Protein AF-A0A918YWX2-F1 (afdb_monomer_lite)

pLDDT: mean 73.87, std 25.44, range [25.94, 97.31]

Sequence (155 aa):
MFATLVIDFSVVAFGGCGCCCCSSGRRSESGRVLMWGRSVVGMTMQGATMLVGVRAADEVFAALEELSTRRRPWTAFEQGLLQAYRWAVGTRAVAPVTGDEAMGLVGPCRSQLLAECQAAEVRLRVGATPGADVDLVLGAYAALAWVCGHHDERP

Secondary structure (DSSP, 8-state):
-------------------TTTTS-------------S-------SS---EETTEEHHHHHHHHHHHHHSPSSPPHHHHHHHHHHHHHTTS-SB-TTT-PBP-BTTB--HHHHHHHHHHHHHHHHH-PPTTS-HHHHHHHHHHHHHHHTS-SS--

Organism: NCBI:txid67307

Foldseek 3Di:
DDDDPPPPPPDPPPDDDPDVPVPDDPDDDDDDDDDDDDDPDDDPDPDDQDAQQNDGLVVLVVLLVVLVPDDDDDDLLSLLLNQLSCQSQPVDQAQPQPRDGAPDPRHHDNVVLVVSLVSLVVPLVVDDDVPDDNSSSVSNNQNSCCSNVVDVDRD

Structure (mmCIF, N/CA/C/O backbone):
data_AF-A0A918YWX2-F1
#
_entry.id   AF-A0A918YWX2-F1
#
loop_
_atom_site.group_PDB
_atom_site.id
_atom_site.type_symbol
_atom_site.label_atom_id
_atom_site.label_alt_id
_atom_site.label_comp_id
_atom_site.label_asym_id
_atom_site.label_entity_id
_atom_site.label_seq_id
_atom_site.pdbx_PDB_ins_code
_atom_site.Cartn_x
_atom_site.Cartn_y
_atom_site.Cartn_z
_atom_site.occupancy
_atom_site.B_iso_or_equiv
_atom_site.auth_seq_id
_atom_site.auth_comp_id
_atom_site.auth_asym_id
_atom_site.auth_atom_id
_atom_site.pdbx_PDB_model_num
ATOM 1 N N . MET A 1 1 ? 0.669 -0.482 43.019 1.00 36.72 1 MET A N 1
ATOM 2 C CA . MET A 1 1 ? 1.341 -1.618 42.355 1.00 36.72 1 MET A CA 1
ATOM 3 C C . MET A 1 1 ? 0.898 -1.616 40.901 1.00 36.72 1 MET A C 1
ATOM 5 O O . MET A 1 1 ? -0.214 -2.038 40.631 1.00 36.72 1 MET A O 1
ATOM 9 N N . PHE A 1 2 ? 1.701 -1.054 39.998 1.00 32.62 2 PHE A N 1
ATOM 10 C CA . PHE A 1 2 ? 1.440 -1.075 38.555 1.00 32.62 2 PHE A CA 1
ATOM 11 C C . PHE A 1 2 ? 2.572 -1.863 37.901 1.00 32.62 2 PHE A C 1
ATOM 13 O O . PHE A 1 2 ? 3.737 -1.499 38.049 1.00 32.62 2 PHE A O 1
ATOM 20 N N . ALA A 1 3 ? 2.229 -2.977 37.258 1.00 32.09 3 ALA A N 1
ATOM 21 C CA . ALA A 1 3 ? 3.161 -3.770 36.476 1.00 32.09 3 ALA A CA 1
ATOM 22 C C . ALA A 1 3 ? 3.262 -3.148 35.079 1.00 32.09 3 ALA A C 1
ATOM 24 O O . A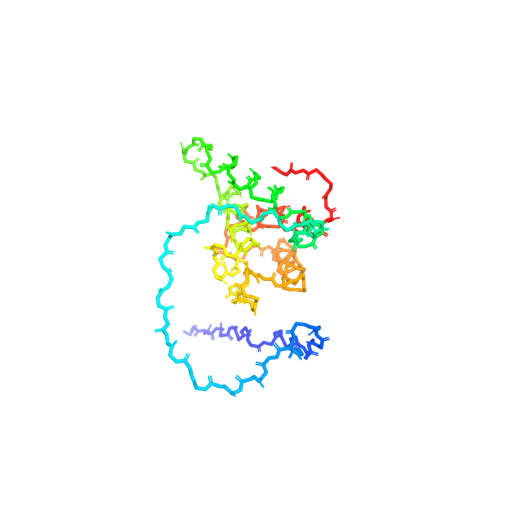LA A 1 3 ? 2.326 -3.224 34.286 1.00 32.09 3 ALA A O 1
ATOM 25 N N . THR A 1 4 ? 4.389 -2.501 34.801 1.00 33.69 4 THR A N 1
ATOM 26 C CA . THR A 1 4 ? 4.769 -2.065 33.458 1.00 33.69 4 THR A CA 1
ATOM 27 C C . THR A 1 4 ? 5.117 -3.309 32.648 1.00 33.69 4 THR A C 1
ATOM 29 O O . THR A 1 4 ? 6.201 -3.870 32.803 1.00 33.69 4 THR A O 1
ATOM 32 N N . LEU A 1 5 ? 4.186 -3.780 31.818 1.00 34.88 5 LEU A N 1
ATOM 33 C CA . LEU A 1 5 ? 4.464 -4.830 30.844 1.00 34.88 5 LEU A CA 1
ATOM 34 C C . LEU A 1 5 ? 5.206 -4.185 29.665 1.00 34.88 5 LEU A C 1
ATOM 36 O O . LEU A 1 5 ? 4.598 -3.597 28.774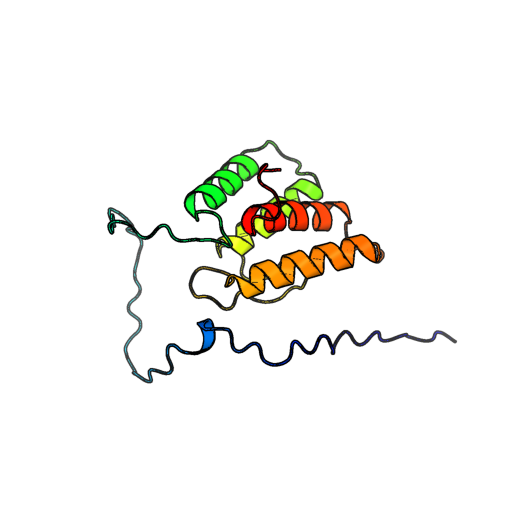 1.00 34.88 5 LEU A O 1
ATOM 40 N N . VAL A 1 6 ? 6.536 -4.238 29.705 1.00 31.52 6 VAL A N 1
ATOM 41 C CA . VAL A 1 6 ? 7.389 -3.922 28.556 1.00 31.52 6 VAL A CA 1
ATOM 42 C C . VAL A 1 6 ? 7.200 -5.062 27.558 1.00 31.52 6 VAL A C 1
ATOM 44 O O . VAL A 1 6 ? 7.744 -6.147 27.746 1.00 31.52 6 VAL A O 1
ATOM 47 N N . ILE A 1 7 ? 6.364 -4.853 26.540 1.00 36.16 7 ILE A N 1
ATOM 48 C CA . ILE A 1 7 ? 6.305 -5.767 25.398 1.00 36.16 7 ILE A CA 1
ATOM 49 C C . ILE A 1 7 ? 7.506 -5.425 24.524 1.00 36.16 7 ILE A C 1
ATOM 51 O O . ILE A 1 7 ? 7.508 -4.439 23.789 1.00 36.16 7 ILE A O 1
ATOM 55 N N . ASP A 1 8 ? 8.549 -6.226 24.688 1.00 25.94 8 ASP A N 1
ATOM 56 C CA . ASP A 1 8 ? 9.711 -6.257 23.819 1.00 25.94 8 ASP A CA 1
ATOM 57 C C . ASP A 1 8 ? 9.252 -6.677 22.407 1.00 25.94 8 ASP A C 1
ATOM 59 O O . ASP A 1 8 ? 8.823 -7.808 22.188 1.00 25.94 8 ASP A O 1
ATOM 63 N N . PHE A 1 9 ? 9.261 -5.733 21.460 1.00 34.59 9 PHE A N 1
ATOM 64 C CA . PHE A 1 9 ? 9.013 -5.981 20.031 1.00 34.59 9 PHE A CA 1
ATOM 65 C C . PHE A 1 9 ? 10.286 -6.440 19.295 1.00 34.59 9 PHE A C 1
ATOM 67 O O . PHE A 1 9 ? 10.315 -6.494 18.065 1.00 34.59 9 PHE A O 1
ATOM 74 N N . SER A 1 10 ? 11.342 -6.810 20.021 1.00 31.50 10 SER A N 1
ATOM 75 C CA . SER A 1 10 ? 12.522 -7.453 19.454 1.00 31.50 10 SER A CA 1
ATOM 76 C C . SER A 1 10 ? 12.271 -8.955 19.466 1.00 31.50 10 SER A C 1
ATOM 78 O O . SER A 1 10 ? 12.541 -9.632 20.446 1.00 31.50 10 SER A O 1
ATOM 80 N N . VAL A 1 11 ? 11.680 -9.464 18.386 1.00 34.38 11 VAL A N 1
ATOM 81 C CA . VAL A 1 11 ? 11.908 -10.788 17.763 1.00 34.38 11 VAL A CA 1
ATOM 82 C C . VAL A 1 11 ? 10.713 -11.045 16.839 1.00 34.38 11 VAL A C 1
ATOM 84 O O . VAL A 1 11 ? 9.856 -11.890 17.060 1.00 34.38 11 VAL A O 1
ATOM 87 N N . VAL A 1 12 ? 10.684 -10.326 15.721 1.00 36.00 12 VAL A N 1
ATOM 88 C CA . VAL A 1 12 ? 10.540 -11.038 14.452 1.00 36.00 12 VAL A CA 1
ATOM 89 C C . VAL A 1 12 ? 11.940 -11.054 13.870 1.00 36.00 12 VAL A C 1
ATOM 91 O O . VAL A 1 12 ? 12.345 -10.182 13.109 1.00 36.00 12 VAL A O 1
ATOM 94 N N . ALA A 1 13 ? 12.728 -12.028 14.320 1.00 32.47 13 ALA A N 1
ATOM 95 C CA . ALA A 1 13 ? 13.945 -12.393 13.628 1.00 32.47 13 ALA A CA 1
ATOM 96 C C . ALA A 1 13 ? 13.525 -12.933 12.255 1.00 32.47 13 ALA A C 1
ATOM 98 O O . ALA A 1 13 ? 13.274 -14.128 12.097 1.00 32.47 13 ALA A O 1
ATOM 99 N N . PHE A 1 14 ? 13.417 -12.050 11.259 1.00 36.28 14 PHE A N 1
ATOM 100 C CA . PHE A 1 14 ? 13.509 -12.459 9.866 1.00 36.28 14 PHE A CA 1
ATOM 101 C C . PHE A 1 14 ? 14.929 -12.990 9.681 1.00 36.28 14 PHE A C 1
ATOM 103 O O . PHE A 1 14 ? 15.884 -12.246 9.455 1.00 36.28 14 PHE A O 1
ATOM 110 N N . GLY A 1 15 ? 15.063 -14.303 9.882 1.00 33.28 15 GLY A N 1
ATOM 111 C CA . GLY A 1 15 ? 16.258 -15.059 9.555 1.00 33.28 15 GLY A CA 1
ATOM 112 C C . GLY A 1 15 ? 16.719 -14.672 8.157 1.00 33.28 15 GLY A C 1
ATOM 113 O O . GLY A 1 15 ? 15.898 -14.546 7.248 1.00 33.28 15 GLY A O 1
ATOM 114 N N . GLY A 1 16 ? 18.027 -14.425 8.042 1.00 36.72 16 GLY A N 1
ATOM 115 C CA . GLY A 1 16 ? 18.695 -13.841 6.886 1.00 36.72 16 GLY A CA 1
ATOM 116 C C . GLY A 1 16 ? 18.073 -14.265 5.565 1.00 36.72 16 GLY A C 1
ATOM 117 O O . GLY A 1 16 ? 18.322 -15.357 5.057 1.00 36.72 16 GLY A O 1
ATOM 118 N N . CYS A 1 17 ? 17.262 -13.374 5.003 1.00 34.81 17 CYS A N 1
ATOM 119 C CA . CYS A 1 17 ? 16.745 -13.566 3.670 1.00 34.81 17 CYS A CA 1
ATOM 120 C C . CYS A 1 17 ? 17.905 -13.283 2.717 1.00 34.81 17 CYS A C 1
ATOM 122 O O . CYS A 1 17 ? 18.300 -12.134 2.513 1.00 34.81 17 CYS A O 1
ATOM 124 N N . GLY A 1 18 ? 18.465 -14.349 2.143 1.00 37.53 18 GLY A N 1
ATOM 125 C CA . GLY A 1 18 ? 19.316 -14.308 0.958 1.00 37.53 18 GLY A CA 1
ATOM 126 C C . GLY A 1 18 ? 18.530 -13.828 -0.264 1.00 37.53 18 GLY A C 1
ATOM 127 O O . GLY A 1 18 ? 18.434 -14.531 -1.264 1.00 37.53 18 GLY A O 1
ATOM 128 N N . CYS A 1 19 ? 17.916 -12.647 -0.180 1.00 36.69 19 CYS A N 1
ATOM 129 C CA . CYS A 1 19 ? 17.314 -11.987 -1.321 1.00 36.69 19 CYS A CA 1
ATOM 130 C C . CYS A 1 19 ? 18.441 -11.436 -2.196 1.00 36.69 19 CYS A C 1
ATOM 132 O O . CYS A 1 19 ? 19.341 -10.745 -1.714 1.00 36.69 19 CYS A O 1
ATOM 134 N N . CYS A 1 20 ? 18.353 -11.697 -3.499 1.00 43.72 20 CYS A N 1
ATOM 135 C CA . CYS A 1 20 ? 19.298 -11.289 -4.542 1.00 43.72 20 CYS A CA 1
ATOM 136 C C . CYS A 1 20 ? 19.600 -9.773 -4.614 1.00 43.72 20 CYS A C 1
ATOM 138 O O . CYS A 1 20 ? 20.412 -9.357 -5.434 1.00 43.72 20 CYS A O 1
ATOM 140 N N . CYS A 1 21 ? 18.992 -8.939 -3.766 1.00 43.69 21 CYS A N 1
ATOM 141 C CA . CYS A 1 21 ? 19.300 -7.515 -3.640 1.00 43.69 21 CYS A CA 1
ATOM 142 C C . CYS A 1 21 ? 20.595 -7.231 -2.853 1.00 43.69 21 CYS A C 1
ATOM 144 O O . CYS A 1 21 ? 21.189 -6.179 -3.060 1.00 43.69 21 CYS A O 1
ATOM 146 N N . CYS A 1 22 ? 21.078 -8.149 -2.005 1.00 35.69 22 CYS A N 1
ATOM 147 C CA . CYS A 1 22 ? 22.301 -7.931 -1.211 1.00 35.69 22 CYS A CA 1
ATOM 148 C C . CYS A 1 22 ? 23.615 -8.263 -1.951 1.00 35.69 22 CYS A C 1
ATOM 150 O O . CYS A 1 22 ? 24.695 -8.066 -1.396 1.00 35.69 22 CYS A O 1
ATOM 152 N N . SER A 1 23 ? 23.563 -8.777 -3.184 1.00 37.16 23 SER A N 1
ATOM 153 C CA . SER A 1 23 ? 24.750 -9.318 -3.870 1.00 37.16 23 SER A CA 1
ATOM 154 C C . SER A 1 23 ? 25.516 -8.322 -4.747 1.00 37.16 23 SER A C 1
ATOM 156 O O . SER A 1 23 ? 26.558 -8.687 -5.288 1.00 37.16 23 SER A O 1
ATOM 158 N N . SER A 1 24 ? 25.071 -7.071 -4.878 1.00 44.53 24 SER A N 1
ATOM 159 C CA . SER A 1 24 ? 25.686 -6.123 -5.816 1.00 44.53 24 SER A CA 1
ATOM 160 C C . SER A 1 24 ? 26.127 -4.837 -5.124 1.00 44.53 24 SER A C 1
ATOM 162 O O . SER A 1 24 ? 25.328 -3.928 -4.936 1.00 44.53 24 SER A O 1
ATOM 164 N N . GLY A 1 25 ? 27.426 -4.735 -4.818 1.00 35.97 25 GLY A N 1
ATOM 165 C CA . GLY A 1 25 ? 28.082 -3.425 -4.743 1.00 35.97 25 GLY A CA 1
ATOM 166 C C . GLY A 1 25 ? 28.887 -3.097 -3.490 1.00 35.97 25 GLY A C 1
ATOM 167 O O . GLY A 1 25 ? 28.749 -2.003 -2.959 1.00 35.97 25 GLY A O 1
ATOM 168 N N . ARG A 1 26 ? 29.826 -3.953 -3.065 1.00 36.25 26 ARG A N 1
ATOM 169 C CA . ARG A 1 26 ? 30.997 -3.445 -2.327 1.00 36.25 26 ARG A CA 1
ATOM 170 C C . ARG A 1 26 ? 32.025 -2.949 -3.353 1.00 36.25 26 ARG A C 1
ATOM 172 O O . ARG A 1 26 ? 32.959 -3.669 -3.687 1.00 36.25 26 ARG A O 1
ATOM 179 N N . ARG A 1 27 ? 31.831 -1.743 -3.903 1.00 35.75 27 ARG A N 1
ATOM 180 C CA . ARG A 1 27 ? 32.880 -1.045 -4.667 1.00 35.75 27 ARG A CA 1
ATOM 181 C C . ARG A 1 27 ? 33.396 0.121 -3.833 1.00 35.75 27 ARG A C 1
ATOM 183 O O . ARG A 1 27 ? 32.773 1.170 -3.739 1.00 35.75 27 ARG A O 1
ATOM 190 N N . SER A 1 28 ? 34.546 -0.116 -3.211 1.00 36.47 28 SER A N 1
ATOM 191 C CA . SER A 1 28 ? 35.444 0.934 -2.752 1.00 36.47 28 SER A CA 1
ATOM 192 C C . SER A 1 28 ? 35.932 1.697 -3.979 1.00 36.47 28 SER A C 1
ATOM 194 O O . SER A 1 28 ? 36.754 1.169 -4.722 1.00 36.47 28 SER A O 1
ATOM 196 N N . GLU A 1 29 ? 35.455 2.920 -4.190 1.00 34.53 29 GLU A N 1
ATOM 197 C CA . GLU A 1 29 ? 36.181 3.887 -5.009 1.00 34.53 29 GLU A CA 1
ATOM 198 C C . GLU A 1 29 ? 35.897 5.307 -4.519 1.00 34.53 29 GLU A C 1
ATOM 200 O O . GLU A 1 29 ? 34.781 5.819 -4.553 1.00 34.53 29 GLU A O 1
ATOM 205 N N . SER A 1 30 ? 36.956 5.907 -3.990 1.00 43.34 30 SER A N 1
ATOM 206 C CA . SER A 1 30 ? 37.046 7.299 -3.589 1.00 43.34 30 SER A CA 1
ATOM 207 C C . SER A 1 30 ? 36.857 8.175 -4.830 1.00 43.34 30 SER A C 1
ATOM 209 O O . SER A 1 30 ? 37.681 8.139 -5.740 1.00 43.34 30 SER A O 1
ATOM 211 N N . GLY A 1 31 ? 35.763 8.936 -4.903 1.00 34.72 31 GLY A N 1
ATOM 212 C CA . GLY A 1 31 ? 35.432 9.683 -6.115 1.00 34.72 31 GLY A CA 1
ATOM 213 C C . GLY A 1 31 ? 34.332 10.715 -5.917 1.00 34.72 31 GLY A C 1
ATOM 214 O O . GLY A 1 31 ? 33.172 10.446 -6.180 1.00 34.72 31 GLY A O 1
ATOM 215 N N . ARG A 1 32 ? 34.737 11.897 -5.442 1.00 33.06 32 ARG A N 1
ATOM 216 C CA . ARG A 1 32 ? 34.186 13.235 -5.731 1.00 33.06 32 ARG A CA 1
ATOM 217 C C . ARG A 1 32 ? 32.669 13.320 -6.022 1.00 33.06 32 ARG A C 1
ATOM 219 O O . ARG A 1 32 ? 32.207 13.056 -7.126 1.00 33.06 32 ARG A O 1
ATOM 226 N N . VAL A 1 33 ? 31.930 13.838 -5.038 1.00 38.22 33 VAL A N 1
ATOM 227 C CA . VAL A 1 33 ? 30.556 14.344 -5.178 1.00 38.22 33 VAL A CA 1
ATOM 228 C C . VAL A 1 33 ? 30.516 15.397 -6.288 1.00 38.22 33 VAL A C 1
ATOM 230 O O . VAL A 1 33 ? 31.040 16.499 -6.125 1.00 38.22 33 VAL A O 1
ATOM 233 N N . LEU A 1 34 ? 29.885 15.063 -7.412 1.00 35.16 34 LEU A N 1
ATOM 234 C CA . LEU A 1 34 ? 29.354 16.050 -8.342 1.00 35.16 34 LEU A CA 1
ATOM 235 C C . LEU A 1 34 ? 27.841 16.091 -8.158 1.00 35.16 34 LEU A C 1
ATOM 237 O O . LEU A 1 34 ? 27.123 15.126 -8.401 1.00 35.16 34 LEU A O 1
ATOM 241 N N . MET A 1 35 ? 27.409 17.241 -7.659 1.00 33.53 35 MET A N 1
ATOM 242 C CA . MET A 1 35 ? 26.042 17.724 -7.594 1.00 33.53 35 MET A CA 1
ATOM 243 C C . MET A 1 35 ? 25.420 17.631 -8.998 1.00 33.53 35 MET A C 1
ATOM 245 O O . MET A 1 35 ? 25.875 18.319 -9.908 1.00 33.53 35 MET A O 1
ATOM 249 N N . TRP A 1 36 ? 24.397 16.796 -9.192 1.00 36.09 36 TRP A N 1
ATOM 250 C CA . TRP A 1 36 ? 23.610 16.809 -10.428 1.00 36.09 36 TRP A CA 1
ATOM 251 C C . TRP A 1 36 ? 22.296 17.540 -10.187 1.00 36.09 36 TRP A C 1
ATOM 253 O O . TRP A 1 36 ? 21.423 17.091 -9.445 1.00 36.09 36 TRP A O 1
ATOM 263 N N . GLY A 1 37 ? 22.209 18.720 -10.799 1.00 35.31 37 GLY A N 1
ATOM 264 C CA . GLY A 1 37 ? 21.003 19.520 -10.889 1.00 35.31 37 GLY A CA 1
ATOM 265 C C . GLY A 1 37 ? 19.957 18.902 -11.818 1.00 35.31 37 GLY A C 1
ATOM 266 O O . GLY A 1 37 ? 20.243 18.059 -12.665 1.00 35.31 37 GLY A O 1
ATOM 267 N N . ARG A 1 38 ? 18.721 19.379 -11.640 1.00 47.09 38 ARG A N 1
ATOM 268 C CA . ARG A 1 38 ? 17.551 19.165 -12.502 1.00 47.09 38 ARG A CA 1
ATOM 269 C C . ARG A 1 38 ? 17.903 19.190 -13.994 1.00 47.09 38 ARG A C 1
ATOM 271 O O . ARG A 1 38 ? 18.235 20.244 -14.531 1.00 47.09 38 ARG A O 1
ATOM 278 N N . SER A 1 39 ? 17.671 18.066 -14.665 1.00 38.12 39 SER A N 1
ATOM 279 C CA . SER A 1 39 ? 17.015 17.982 -15.979 1.00 38.12 39 SER A CA 1
ATOM 280 C C . SER A 1 39 ? 16.790 16.514 -16.325 1.00 38.12 39 SER A C 1
ATOM 282 O O . SER A 1 39 ? 17.727 15.820 -16.699 1.00 38.12 39 SER A O 1
ATOM 284 N N . VAL A 1 40 ? 15.549 16.037 -16.219 1.00 45.66 40 VAL A N 1
ATOM 285 C CA . VAL A 1 40 ? 15.128 14.806 -16.901 1.00 45.66 40 VAL A CA 1
ATOM 286 C C . VAL A 1 40 ? 14.339 15.243 -18.125 1.00 45.66 40 VAL A C 1
ATOM 288 O O . VAL A 1 40 ? 13.127 15.427 -18.079 1.00 45.66 40 VAL A O 1
ATOM 291 N N . VAL A 1 41 ? 15.066 15.477 -19.215 1.00 43.69 41 VAL A N 1
ATOM 292 C CA . VAL A 1 41 ? 14.515 15.448 -20.569 1.00 43.69 41 VAL A CA 1
ATOM 293 C C . VAL A 1 41 ? 15.125 14.222 -21.234 1.00 43.69 41 VAL A C 1
ATOM 295 O O . VAL A 1 41 ? 16.334 14.167 -21.427 1.00 43.69 41 VAL A O 1
ATOM 298 N N . GLY A 1 42 ? 14.272 13.249 -21.556 1.00 41.00 42 GLY A N 1
ATOM 299 C CA . GLY A 1 42 ? 14.552 12.187 -22.520 1.00 41.00 42 GLY A CA 1
ATOM 300 C C . GLY A 1 42 ? 15.496 11.079 -22.056 1.00 41.00 42 GLY A C 1
ATOM 301 O O . GLY A 1 42 ? 16.673 11.084 -22.394 1.00 41.00 42 GLY A O 1
ATOM 302 N N . MET A 1 43 ? 14.954 10.048 -21.403 1.00 36.56 43 MET A N 1
ATOM 303 C CA . MET A 1 43 ? 15.593 8.729 -21.396 1.00 36.56 43 MET A CA 1
ATOM 304 C C . MET A 1 43 ? 14.572 7.655 -21.771 1.00 36.56 43 MET A C 1
ATOM 306 O O . MET A 1 43 ? 14.025 6.956 -20.926 1.00 36.56 43 MET A O 1
ATOM 310 N N . THR A 1 44 ? 14.297 7.534 -23.070 1.00 47.78 44 THR A N 1
ATOM 311 C CA . THR A 1 44 ? 13.649 6.348 -23.637 1.00 47.78 44 THR A CA 1
ATOM 312 C C . THR A 1 44 ? 14.711 5.263 -23.810 1.00 47.78 44 THR A C 1
ATOM 314 O O . THR A 1 44 ? 15.305 5.127 -24.878 1.00 47.78 44 THR A O 1
ATOM 317 N N . MET A 1 45 ? 14.976 4.514 -22.739 1.00 45.62 45 MET A N 1
ATOM 318 C CA . MET A 1 45 ? 15.565 3.179 -22.842 1.00 45.62 45 MET A CA 1
ATOM 319 C C . MET A 1 45 ? 14.457 2.214 -23.278 1.00 45.62 45 MET A C 1
ATOM 321 O O . MET A 1 45 ? 13.412 2.127 -22.636 1.00 45.62 45 MET A O 1
ATOM 325 N N . GLN A 1 46 ? 14.665 1.503 -24.382 1.00 44.19 46 GLN A N 1
ATOM 326 C CA . GLN A 1 46 ? 13.773 0.437 -24.828 1.00 44.19 46 GLN A CA 1
ATOM 327 C C . GLN A 1 46 ? 13.642 -0.658 -23.754 1.00 44.19 46 GLN A C 1
ATOM 329 O O . GLN A 1 46 ? 14.612 -1.331 -23.417 1.00 44.19 46 GLN A O 1
ATOM 334 N N . GLY A 1 47 ? 12.411 -0.876 -23.283 1.00 48.41 47 GLY A N 1
ATOM 335 C CA . GLY A 1 47 ? 11.881 -2.222 -23.040 1.00 48.41 47 GLY A CA 1
ATOM 336 C C . GLY A 1 47 ? 12.016 -2.847 -21.650 1.00 48.41 47 GLY A C 1
ATOM 337 O O . GLY A 1 47 ? 11.614 -3.996 -21.506 1.00 48.41 47 GLY A O 1
ATOM 338 N N . ALA A 1 48 ? 12.522 -2.152 -20.630 1.00 61.22 48 ALA A N 1
ATOM 339 C CA . ALA A 1 48 ? 12.443 -2.641 -19.250 1.00 61.22 48 ALA A CA 1
ATOM 340 C C . ALA A 1 48 ? 11.442 -1.792 -18.460 1.00 61.22 48 ALA A C 1
ATOM 342 O O . ALA A 1 48 ? 11.788 -0.737 -17.932 1.00 61.22 48 ALA A O 1
ATOM 343 N N . THR A 1 49 ? 10.188 -2.243 -18.393 1.00 74.69 49 THR A N 1
ATOM 344 C CA . THR A 1 49 ? 9.210 -1.690 -17.450 1.00 74.69 49 THR A CA 1
ATOM 345 C C . THR A 1 49 ? 9.746 -1.900 -16.039 1.00 74.69 49 THR A C 1
ATOM 347 O O . THR A 1 49 ? 9.915 -3.039 -15.600 1.00 74.69 49 THR A O 1
ATOM 350 N N . MET A 1 50 ? 10.051 -0.812 -15.332 1.00 83.56 50 MET A N 1
ATOM 351 C CA . MET A 1 50 ? 10.397 -0.892 -13.917 1.00 83.56 50 MET A CA 1
ATOM 352 C C . MET A 1 50 ? 9.180 -1.435 -13.168 1.00 83.56 50 MET A C 1
ATOM 354 O O . MET A 1 50 ? 8.090 -0.890 -13.309 1.00 83.56 50 MET A O 1
ATOM 3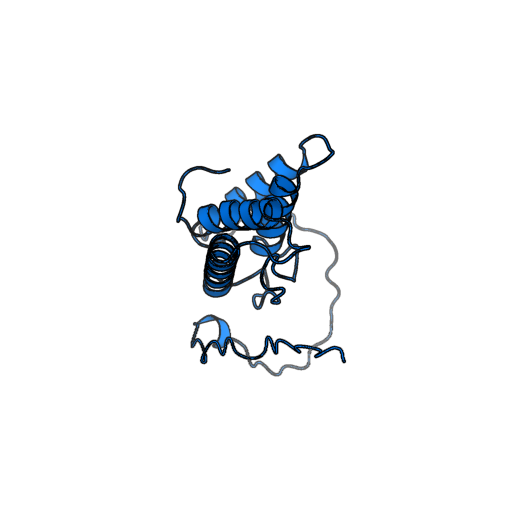58 N N . LEU A 1 51 ? 9.356 -2.517 -12.412 1.00 88.94 51 LEU A N 1
ATOM 359 C CA . LEU A 1 51 ? 8.276 -3.121 -11.639 1.00 88.94 51 LEU A CA 1
ATOM 360 C C . LEU A 1 51 ? 8.358 -2.696 -10.178 1.00 88.94 51 LEU A C 1
ATOM 362 O O . LEU A 1 51 ? 9.436 -2.682 -9.581 1.00 88.94 51 LEU A O 1
ATOM 366 N N . VAL A 1 52 ? 7.193 -2.432 -9.600 1.00 89.25 52 VAL A N 1
ATOM 367 C CA . VAL A 1 52 ? 6.982 -2.280 -8.163 1.00 89.25 52 VAL A CA 1
ATOM 368 C C . VAL A 1 52 ? 6.067 -3.429 -7.753 1.00 89.25 52 VAL A C 1
ATOM 370 O O . VAL A 1 52 ? 4.911 -3.497 -8.160 1.00 89.25 52 VAL A O 1
ATOM 373 N N . GLY A 1 53 ? 6.607 -4.402 -7.018 1.00 89.94 53 GLY A N 1
ATOM 374 C CA . GLY A 1 53 ? 5.907 -5.664 -6.774 1.00 89.94 53 GLY A CA 1
ATOM 375 C C . GLY A 1 53 ? 5.766 -6.474 -8.066 1.00 89.94 53 GLY A C 1
ATOM 376 O O . GLY A 1 53 ? 6.758 -7.015 -8.558 1.00 89.94 53 GLY A O 1
ATOM 377 N N . VAL A 1 54 ? 4.544 -6.587 -8.586 1.00 92.12 54 VAL A N 1
ATOM 378 C CA . VAL A 1 54 ? 4.254 -7.181 -9.908 1.00 92.12 54 VAL A CA 1
ATOM 379 C C . VAL A 1 54 ? 3.652 -6.176 -10.895 1.00 92.12 54 VAL A C 1
ATOM 381 O O . VAL A 1 54 ? 3.444 -6.522 -12.055 1.00 92.12 54 VAL A O 1
ATOM 384 N N . ARG A 1 55 ? 3.367 -4.950 -10.443 1.00 92.12 55 ARG A N 1
ATOM 385 C CA . ARG A 1 55 ? 2.777 -3.880 -11.252 1.00 92.12 55 ARG A CA 1
ATOM 386 C C . ARG A 1 55 ? 3.866 -3.023 -11.879 1.00 92.12 55 ARG A C 1
ATOM 388 O O . ARG A 1 55 ? 4.983 -2.936 -11.358 1.00 92.12 55 ARG A O 1
ATOM 395 N N . A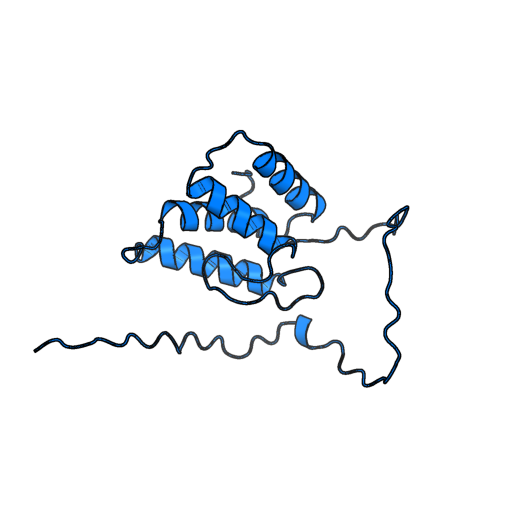LA A 1 56 ? 3.543 -2.388 -12.997 1.00 92.25 56 ALA A N 1
ATOM 396 C CA . ALA A 1 56 ? 4.456 -1.445 -13.620 1.00 92.25 56 ALA A CA 1
ATOM 397 C C . ALA A 1 56 ? 4.531 -0.158 -12.778 1.00 92.25 56 ALA A C 1
ATOM 399 O O . ALA A 1 56 ? 3.545 0.272 -12.180 1.00 92.25 56 ALA A O 1
ATOM 400 N N . ALA A 1 57 ? 5.717 0.438 -12.664 1.00 90.75 57 ALA A N 1
ATOM 401 C CA . ALA A 1 57 ? 5.927 1.596 -11.799 1.00 90.75 57 ALA A CA 1
ATOM 402 C C . ALA A 1 57 ? 5.048 2.788 -12.210 1.00 90.75 57 ALA A C 1
ATOM 404 O O . ALA A 1 57 ? 4.529 3.485 -11.344 1.00 90.75 57 ALA A O 1
ATOM 405 N N . ASP A 1 58 ? 4.847 2.996 -13.512 1.00 93.00 58 ASP A N 1
ATOM 406 C CA . ASP A 1 58 ? 3.958 4.016 -14.077 1.00 93.00 58 ASP A CA 1
ATOM 407 C C . ASP A 1 58 ? 2.491 3.806 -13.676 1.00 93.00 58 ASP A C 1
ATOM 409 O O . ASP A 1 58 ? 1.817 4.772 -13.326 1.00 93.00 58 ASP A O 1
ATOM 413 N N . GLU A 1 59 ? 2.019 2.558 -13.631 1.00 94.62 59 GLU A N 1
ATOM 414 C CA . GLU A 1 59 ? 0.682 2.210 -13.131 1.00 94.62 59 GLU A CA 1
ATOM 415 C C . GLU A 1 59 ? 0.514 2.613 -11.655 1.00 94.62 59 GLU A C 1
ATOM 417 O O . GLU A 1 59 ? -0.490 3.220 -11.269 1.00 94.62 59 GLU A O 1
ATOM 422 N N . VAL A 1 60 ? 1.528 2.341 -10.827 1.00 94.81 60 VAL A N 1
ATOM 423 C CA . VAL A 1 60 ? 1.522 2.712 -9.402 1.00 94.81 60 VAL A CA 1
ATOM 424 C C . VAL A 1 60 ? 1.629 4.232 -9.218 1.00 94.81 60 VAL A C 1
ATOM 426 O O . VAL A 1 60 ? 0.931 4.796 -8.372 1.00 94.81 60 VAL A O 1
ATOM 429 N N . PHE A 1 61 ? 2.444 4.922 -10.024 1.00 94.50 61 PHE A N 1
ATOM 430 C CA . PHE A 1 61 ? 2.515 6.387 -10.019 1.00 94.50 61 PHE A CA 1
ATOM 431 C C . PHE A 1 61 ? 1.184 7.024 -10.427 1.00 94.50 61 PHE A C 1
ATOM 433 O O . PHE A 1 61 ? 0.734 7.948 -9.751 1.00 94.50 61 PHE A O 1
ATOM 440 N N . ALA A 1 62 ? 0.515 6.506 -11.459 1.00 94.62 62 ALA A N 1
ATOM 441 C CA . ALA A 1 62 ? -0.791 7.004 -11.886 1.00 94.62 62 ALA A CA 1
ATOM 442 C C . ALA A 1 62 ? -1.850 6.846 -10.779 1.00 94.62 62 ALA A C 1
ATOM 444 O O . ALA A 1 62 ? -2.622 7.771 -10.519 1.00 94.62 62 ALA A O 1
ATOM 445 N N . ALA A 1 63 ? -1.852 5.709 -10.072 1.00 95.00 63 ALA A N 1
ATOM 446 C CA . ALA A 1 63 ? -2.722 5.494 -8.915 1.00 95.00 63 ALA A CA 1
ATOM 447 C C . ALA A 1 63 ? -2.438 6.486 -7.772 1.00 95.00 63 ALA A C 1
ATOM 449 O O . ALA A 1 63 ? -3.369 7.041 -7.178 1.00 95.00 63 ALA A O 1
ATOM 450 N N . LEU A 1 64 ? -1.158 6.745 -7.485 1.00 95.25 64 LEU A N 1
ATOM 451 C CA . LEU A 1 64 ? -0.741 7.731 -6.489 1.00 95.25 64 LEU A CA 1
ATOM 452 C C . LEU A 1 64 ? -1.190 9.150 -6.868 1.00 95.25 64 LEU A C 1
ATOM 454 O O . LEU A 1 64 ? -1.710 9.876 -6.016 1.00 95.25 64 LEU A O 1
ATOM 458 N N . GLU A 1 65 ? -0.995 9.550 -8.124 1.00 94.81 65 GLU A N 1
ATOM 459 C CA . GLU A 1 65 ? -1.395 10.865 -8.624 1.00 94.81 65 GLU A CA 1
ATOM 460 C C . GLU A 1 65 ? -2.909 11.055 -8.528 1.00 94.81 65 GLU A C 1
ATOM 462 O O . GLU A 1 65 ? -3.358 12.025 -7.912 1.00 94.81 65 GLU A O 1
ATOM 467 N N . GLU A 1 66 ? -3.696 10.102 -9.027 1.00 93.75 66 GLU A N 1
ATOM 468 C CA . GLU A 1 66 ? -5.159 10.147 -8.959 1.00 93.75 66 GLU A CA 1
ATOM 469 C C . GLU A 1 66 ? -5.650 10.318 -7.516 1.00 93.75 66 GLU A C 1
ATOM 471 O O . GLU A 1 66 ? -6.407 11.249 -7.221 1.00 93.75 66 GLU A O 1
ATOM 476 N N . LEU A 1 67 ? -5.152 9.493 -6.590 1.00 93.19 67 LEU A N 1
ATOM 477 C CA . LEU A 1 67 ? -5.492 9.599 -5.172 1.00 93.19 67 LEU A CA 1
ATOM 478 C C . LEU A 1 67 ? -5.089 10.962 -4.584 1.00 93.19 67 LEU A C 1
ATOM 480 O O . LEU A 1 67 ? -5.839 11.555 -3.805 1.00 93.19 67 LEU A O 1
ATOM 484 N N . SER A 1 68 ? -3.929 11.495 -4.978 1.00 89.94 68 SER A N 1
ATOM 485 C CA . SER A 1 68 ? -3.427 12.782 -4.485 1.00 89.94 68 SER A CA 1
ATOM 486 C C . SER A 1 68 ? -4.259 13.989 -4.941 1.00 89.94 68 SER A C 1
ATOM 488 O O . SER A 1 68 ? -4.286 15.001 -4.235 1.00 89.94 68 SER A O 1
ATOM 490 N N . THR A 1 69 ? -4.956 13.880 -6.079 1.00 91.81 69 THR A N 1
ATOM 491 C CA . THR A 1 69 ? -5.821 14.944 -6.623 1.00 91.81 69 THR A CA 1
ATOM 492 C C . THR A 1 69 ? -7.213 14.998 -5.991 1.00 91.81 69 THR A C 1
ATOM 494 O O . THR A 1 69 ? -7.925 15.993 -6.165 1.00 91.81 69 THR A O 1
ATOM 497 N N . ARG A 1 70 ? -7.615 13.968 -5.229 1.00 88.94 70 ARG A N 1
ATOM 498 C CA . ARG A 1 70 ? -8.918 13.948 -4.547 1.00 88.94 70 ARG A CA 1
ATOM 499 C C . ARG A 1 70 ? -9.044 15.114 -3.561 1.00 88.94 70 ARG A C 1
ATOM 501 O O . ARG A 1 70 ? -8.083 15.506 -2.892 1.00 88.94 70 ARG A O 1
ATOM 508 N N . ARG A 1 71 ? -10.256 15.675 -3.453 1.00 82.19 71 ARG A N 1
ATOM 509 C CA . ARG A 1 71 ? -10.535 16.771 -2.513 1.00 82.19 71 ARG A CA 1
ATOM 510 C C . ARG A 1 71 ? -10.426 16.277 -1.075 1.00 82.19 71 ARG A C 1
ATOM 512 O O . ARG A 1 71 ? -11.001 15.263 -0.709 1.00 82.19 71 ARG A O 1
ATOM 519 N N . ARG A 1 72 ? -9.717 17.056 -0.265 1.00 87.06 72 ARG A N 1
ATOM 520 C CA . ARG A 1 72 ? -9.553 16.851 1.178 1.00 87.06 72 ARG A CA 1
ATOM 521 C C . ARG A 1 72 ? -10.838 17.207 1.952 1.00 87.06 72 ARG A C 1
ATOM 523 O O . ARG A 1 72 ? -11.619 18.015 1.442 1.00 87.06 72 ARG A O 1
ATOM 530 N N . PRO A 1 73 ? -11.019 16.708 3.194 1.00 85.75 73 PRO A N 1
ATOM 531 C CA . PRO A 1 73 ? -10.084 15.891 3.987 1.00 85.75 73 PRO A CA 1
ATOM 532 C C . PRO A 1 73 ? -10.033 14.421 3.550 1.00 85.75 73 PRO A C 1
ATOM 534 O O . PRO A 1 73 ? -11.048 13.861 3.162 1.00 85.75 73 PRO A O 1
ATOM 537 N N . TRP A 1 74 ? -8.848 13.807 3.635 1.00 89.19 74 TRP A N 1
ATOM 538 C CA . TRP A 1 74 ? -8.679 12.374 3.375 1.00 89.19 74 TRP A CA 1
ATOM 539 C C . TRP A 1 74 ? -9.115 11.543 4.576 1.00 89.19 74 TRP A C 1
ATOM 541 O O . TRP A 1 74 ? -8.731 11.854 5.711 1.00 89.19 74 TRP A O 1
ATOM 551 N N . THR A 1 75 ? -9.838 10.461 4.305 1.00 92.69 75 THR A N 1
ATOM 552 C CA . THR A 1 75 ? -10.149 9.426 5.303 1.00 92.69 75 THR A CA 1
ATOM 553 C C . THR A 1 75 ? -8.876 8.703 5.761 1.00 92.69 75 THR A C 1
ATOM 555 O O . THR A 1 75 ? -7.855 8.726 5.071 1.00 92.69 75 THR A O 1
ATOM 558 N N . ALA A 1 76 ? -8.917 8.040 6.918 1.00 92.94 76 ALA A N 1
ATOM 559 C CA . ALA A 1 76 ? -7.798 7.228 7.402 1.00 92.94 76 ALA A CA 1
ATOM 560 C C . ALA A 1 76 ? -7.393 6.135 6.397 1.00 92.94 76 ALA A C 1
ATOM 562 O O . ALA A 1 76 ? -6.207 5.949 6.127 1.00 92.94 76 ALA A O 1
ATOM 563 N N . PHE A 1 77 ? -8.379 5.508 5.752 1.00 93.75 77 PHE A N 1
ATOM 564 C CA . PHE A 1 77 ? -8.171 4.562 4.656 1.00 93.75 77 PHE A CA 1
ATOM 565 C C . PHE A 1 77 ? -7.393 5.170 3.482 1.00 93.75 77 PHE A C 1
ATOM 567 O O . PHE A 1 77 ? -6.373 4.627 3.055 1.00 93.75 77 PHE A O 1
ATOM 574 N N . GLU A 1 78 ? -7.805 6.343 2.997 1.00 95.06 78 GLU A N 1
ATOM 575 C CA . GLU A 1 78 ? -7.095 7.038 1.915 1.00 95.06 78 GLU A CA 1
ATOM 576 C C . GLU A 1 78 ? -5.678 7.456 2.319 1.00 95.06 78 GLU A C 1
ATOM 578 O O . GLU A 1 78 ? -4.760 7.422 1.498 1.00 95.06 78 GLU A O 1
ATOM 583 N N . GLN A 1 79 ? -5.468 7.815 3.587 1.00 94.94 79 GLN A N 1
ATOM 584 C CA . GLN A 1 79 ? -4.128 8.080 4.107 1.00 94.94 79 GLN A CA 1
ATOM 585 C C . GLN A 1 79 ? -3.264 6.813 4.096 1.00 94.94 79 GLN A C 1
ATOM 587 O O . GLN A 1 79 ? -2.092 6.896 3.724 1.00 94.94 79 GLN A O 1
ATOM 592 N N . GLY A 1 80 ? -3.834 5.656 4.440 1.00 95.38 80 GLY A N 1
ATOM 593 C CA . GLY A 1 80 ? -3.181 4.351 4.338 1.00 95.38 80 GLY A CA 1
ATOM 594 C C . GLY A 1 80 ? -2.732 4.027 2.914 1.00 95.38 80 GLY A C 1
ATOM 595 O O . GLY A 1 80 ? -1.549 3.758 2.689 1.00 95.38 80 GLY A O 1
ATOM 596 N N . LEU A 1 81 ? -3.644 4.153 1.943 1.00 96.88 81 LEU A N 1
ATOM 597 C CA . LEU A 1 81 ? -3.343 3.986 0.514 1.00 96.88 81 LEU A CA 1
ATOM 598 C C . LEU A 1 81 ? -2.194 4.906 0.073 1.00 96.88 81 LEU A C 1
ATOM 600 O O . LEU A 1 81 ? -1.223 4.469 -0.547 1.00 96.88 81 LEU A O 1
ATOM 604 N N . LEU A 1 82 ? -2.280 6.189 0.434 1.00 96.00 82 LEU A N 1
ATOM 605 C CA . LEU A 1 82 ? -1.300 7.200 0.048 1.00 96.00 82 LEU A CA 1
ATOM 606 C C . LEU A 1 82 ? 0.090 6.901 0.622 1.00 96.00 82 LEU A C 1
ATOM 608 O O . LEU A 1 82 ? 1.096 7.075 -0.069 1.00 96.00 82 LEU A O 1
ATOM 612 N N . GLN A 1 83 ? 0.165 6.475 1.885 1.00 95.94 83 GLN A N 1
ATOM 613 C CA . GLN A 1 83 ? 1.435 6.116 2.516 1.00 95.94 83 GLN A CA 1
ATOM 614 C C . GLN A 1 83 ? 2.051 4.870 1.872 1.00 95.94 83 GLN A C 1
ATOM 616 O O . GLN A 1 83 ? 3.252 4.883 1.590 1.00 95.94 83 GLN A O 1
ATOM 621 N N . ALA A 1 84 ? 1.242 3.846 1.590 1.00 96.81 84 ALA A N 1
ATOM 622 C CA . ALA A 1 84 ? 1.687 2.622 0.931 1.00 96.81 84 ALA A CA 1
ATOM 623 C C . ALA A 1 84 ? 2.210 2.882 -0.485 1.00 96.81 84 ALA A C 1
ATOM 625 O O . ALA A 1 84 ? 3.335 2.486 -0.788 1.00 96.81 84 ALA A O 1
ATOM 626 N N . TYR A 1 85 ? 1.470 3.614 -1.327 1.00 97.19 85 TYR A N 1
ATOM 627 C CA . TYR A 1 85 ? 1.941 3.942 -2.676 1.00 97.19 85 TYR A CA 1
ATOM 628 C C . TYR A 1 85 ? 3.218 4.771 -2.661 1.00 97.19 85 TYR A C 1
ATOM 630 O O . TYR A 1 85 ? 4.154 4.461 -3.393 1.00 97.19 85 TYR A O 1
ATOM 638 N N . ARG A 1 86 ? 3.302 5.785 -1.791 1.00 96.31 86 ARG A N 1
ATOM 639 C CA . ARG A 1 86 ? 4.510 6.612 -1.671 1.00 96.31 86 ARG A CA 1
ATOM 640 C C . ARG A 1 86 ? 5.733 5.803 -1.275 1.00 96.31 86 ARG A C 1
ATOM 642 O O . ARG A 1 86 ? 6.813 6.066 -1.801 1.00 96.31 86 ARG A O 1
ATOM 649 N N . TRP A 1 87 ? 5.566 4.863 -0.350 1.00 96.62 87 TRP A N 1
ATOM 650 C CA . TRP A 1 87 ? 6.640 3.966 0.053 1.00 96.62 87 TRP A CA 1
ATOM 651 C C . TRP A 1 87 ? 7.012 3.014 -1.082 1.00 96.62 87 TRP A C 1
ATOM 653 O O . TRP A 1 87 ? 8.185 2.924 -1.426 1.00 96.62 87 TRP A O 1
ATOM 663 N N . ALA A 1 88 ? 6.027 2.404 -1.745 1.00 95.50 88 ALA A N 1
ATOM 664 C CA . ALA A 1 88 ? 6.244 1.480 -2.853 1.00 95.50 88 ALA A CA 1
ATOM 665 C C . ALA A 1 88 ? 7.035 2.106 -4.018 1.00 95.50 88 ALA A C 1
ATOM 667 O O . ALA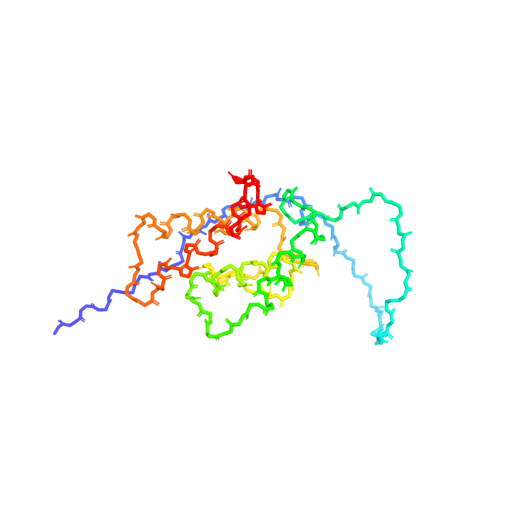 A 1 88 ? 7.910 1.452 -4.579 1.00 95.50 88 ALA A O 1
ATOM 668 N N . VAL A 1 89 ? 6.791 3.384 -4.331 1.00 93.88 89 VAL A N 1
ATOM 669 C CA . VAL A 1 89 ? 7.537 4.133 -5.364 1.00 93.88 89 VAL A CA 1
ATOM 670 C C . VAL A 1 89 ? 8.765 4.888 -4.829 1.00 93.88 89 VAL A C 1
ATOM 672 O O . VAL A 1 89 ? 9.338 5.721 -5.529 1.00 93.88 89 VAL A O 1
ATOM 675 N N . GLY A 1 90 ? 9.146 4.667 -3.567 1.00 92.88 90 GLY A N 1
ATOM 676 C CA . GLY A 1 90 ? 10.361 5.227 -2.962 1.00 92.88 90 GLY A CA 1
ATOM 677 C C . GLY A 1 90 ? 10.306 6.710 -2.576 1.00 92.88 90 GLY A C 1
ATOM 678 O O . GLY A 1 90 ? 11.289 7.254 -2.083 1.00 92.88 90 GLY A O 1
ATOM 679 N N . THR A 1 91 ? 9.164 7.386 -2.731 1.00 91.62 91 THR A N 1
ATOM 680 C CA . THR A 1 91 ? 8.980 8.784 -2.268 1.00 91.62 91 THR A CA 1
ATOM 681 C C . THR A 1 91 ? 8.839 8.906 -0.748 1.00 91.62 91 THR A C 1
ATOM 683 O O . THR A 1 91 ? 8.895 10.006 -0.196 1.00 91.62 91 THR A O 1
ATOM 686 N N . ARG A 1 92 ? 8.666 7.779 -0.054 1.00 92.56 92 ARG A N 1
ATOM 687 C CA . ARG A 1 92 ? 8.714 7.661 1.403 1.00 92.56 92 ARG A CA 1
ATOM 688 C C . ARG A 1 92 ? 9.719 6.570 1.765 1.00 92.56 92 ARG A C 1
ATOM 690 O O . ARG A 1 92 ? 9.644 5.482 1.215 1.00 92.56 92 ARG A O 1
ATOM 697 N N . ALA A 1 93 ? 10.615 6.852 2.710 1.00 89.38 93 ALA A N 1
ATOM 698 C CA . ALA A 1 93 ? 11.644 5.898 3.132 1.00 89.38 93 ALA A CA 1
ATOM 699 C C . ALA A 1 93 ? 11.110 4.813 4.082 1.00 89.38 93 ALA A C 1
ATOM 701 O O . ALA A 1 93 ? 11.564 3.680 4.032 1.00 89.38 93 ALA A O 1
ATOM 702 N N . VAL A 1 94 ? 10.134 5.160 4.925 1.00 93.94 94 VAL A N 1
ATOM 703 C CA . VAL A 1 94 ? 9.661 4.319 6.033 1.00 93.94 94 VAL A CA 1
ATOM 704 C C . VAL A 1 94 ? 8.328 3.653 5.703 1.00 93.94 94 VAL A C 1
ATOM 706 O O . VAL A 1 94 ? 7.380 4.338 5.297 1.00 93.94 94 VAL A O 1
ATOM 709 N N . ALA A 1 95 ? 8.246 2.347 5.931 1.00 93.19 95 ALA A N 1
ATOM 710 C CA . ALA A 1 95 ? 7.065 1.535 5.694 1.00 93.19 95 ALA A CA 1
ATOM 711 C C . ALA A 1 95 ? 5.898 1.931 6.630 1.00 93.19 95 ALA A C 1
ATOM 713 O O . ALA A 1 95 ? 6.131 2.309 7.783 1.00 93.19 95 ALA A O 1
ATOM 714 N N . PRO A 1 96 ? 4.641 1.930 6.151 1.00 93.06 96 PRO A N 1
ATOM 715 C CA . PRO A 1 96 ? 3.499 2.471 6.899 1.00 93.06 96 PRO A CA 1
ATOM 716 C C . PRO A 1 96 ? 3.053 1.638 8.113 1.00 93.06 96 PRO A C 1
ATOM 718 O O . PRO A 1 96 ? 2.500 2.195 9.061 1.00 93.06 96 PRO A O 1
ATOM 721 N N . VAL A 1 97 ? 3.260 0.323 8.095 1.00 92.38 97 VAL A N 1
ATOM 722 C CA . VAL A 1 97 ? 2.797 -0.627 9.115 1.00 92.38 97 VAL A CA 1
ATOM 723 C C . VAL A 1 97 ? 3.927 -1.041 10.046 1.00 92.38 97 VAL A C 1
ATOM 725 O O . VAL A 1 97 ? 3.734 -0.986 11.264 1.00 92.38 97 VAL A O 1
ATOM 728 N N . THR A 1 98 ? 5.071 -1.458 9.500 1.00 92.00 98 THR A N 1
ATOM 729 C CA . THR A 1 98 ? 6.216 -1.942 10.298 1.00 92.00 98 THR A CA 1
ATOM 730 C C . THR A 1 98 ? 7.137 -0.819 10.760 1.00 92.00 98 THR A C 1
ATOM 732 O O . THR A 1 98 ? 7.735 -0.921 11.826 1.00 92.00 98 THR A O 1
ATOM 735 N N . GLY A 1 99 ? 7.220 0.272 9.995 1.00 92.50 99 GLY A N 1
ATOM 736 C CA . GLY A 1 99 ? 8.224 1.309 10.218 1.00 92.50 99 GLY A CA 1
ATOM 737 C C . GLY A 1 99 ? 9.611 0.962 9.663 1.00 92.50 99 GLY A C 1
ATOM 738 O O . GLY A 1 99 ? 10.560 1.690 9.948 1.00 92.50 99 GLY A O 1
ATOM 739 N N . ASP A 1 100 ? 9.739 -0.100 8.864 1.00 91.38 100 ASP A N 1
ATOM 740 C CA . ASP A 1 100 ? 11.012 -0.499 8.262 1.00 91.38 100 ASP A CA 1
ATOM 741 C C . ASP A 1 100 ? 11.463 0.470 7.157 1.00 91.38 100 ASP A C 1
ATOM 743 O O . ASP A 1 100 ? 10.657 1.020 6.401 1.00 91.38 100 ASP A O 1
ATOM 747 N N . GLU A 1 101 ? 12.773 0.665 7.018 1.00 91.75 101 GLU A N 1
ATOM 748 C CA . GLU A 1 101 ? 13.341 1.476 5.940 1.00 91.75 101 GLU A CA 1
ATOM 749 C C . GLU A 1 101 ? 13.392 0.707 4.608 1.00 91.75 101 GLU A C 1
ATOM 751 O O . GLU A 1 101 ? 13.710 -0.484 4.543 1.00 91.75 101 GLU A O 1
ATOM 756 N N . ALA A 1 102 ? 13.104 1.395 3.503 1.00 89.56 102 ALA A N 1
ATOM 757 C CA . ALA A 1 102 ? 13.288 0.862 2.159 1.00 89.56 102 ALA A CA 1
ATOM 758 C C . ALA A 1 102 ? 14.784 0.621 1.879 1.00 89.56 102 ALA A C 1
ATOM 760 O O . ALA A 1 102 ? 15.598 1.534 1.987 1.00 89.56 102 ALA A O 1
ATOM 761 N N . MET A 1 103 ? 15.144 -0.602 1.478 1.00 81.88 103 MET A N 1
ATOM 762 C CA . MET A 1 103 ? 16.548 -1.010 1.302 1.00 81.88 103 MET A CA 1
ATOM 763 C C . MET A 1 103 ? 17.062 -0.850 -0.139 1.00 81.88 103 MET A C 1
ATOM 765 O O . MET A 1 103 ? 18.242 -1.078 -0.402 1.00 81.88 103 MET A O 1
ATOM 769 N N . GLY A 1 104 ? 16.195 -0.510 -1.099 1.00 75.69 104 GLY A N 1
ATOM 770 C CA . GLY A 1 104 ? 16.566 -0.336 -2.504 1.00 75.69 104 GLY A CA 1
ATOM 771 C C . GLY A 1 104 ? 16.809 1.124 -2.893 1.00 75.69 104 GLY A C 1
ATOM 772 O O . GLY A 1 104 ? 16.274 2.049 -2.292 1.00 75.69 104 GLY A O 1
ATOM 773 N N . LEU A 1 105 ? 17.588 1.329 -3.961 1.00 75.19 105 LEU A N 1
ATOM 774 C CA . LEU A 1 105 ? 17.970 2.659 -4.462 1.00 75.19 105 LEU A CA 1
ATOM 775 C C . LEU A 1 105 ? 16.772 3.523 -4.901 1.00 75.19 105 LEU A C 1
ATOM 777 O O . LEU A 1 105 ? 16.837 4.745 -4.827 1.00 75.19 105 LEU A O 1
ATOM 781 N N . VAL A 1 106 ? 15.703 2.887 -5.387 1.00 79.50 106 VAL A N 1
ATOM 782 C CA . VAL A 1 106 ? 14.518 3.554 -5.964 1.00 79.50 106 VAL A CA 1
ATOM 783 C C . VAL A 1 106 ? 13.247 3.245 -5.153 1.00 79.50 106 VAL A C 1
ATOM 785 O O . VAL A 1 106 ? 12.154 3.639 -5.534 1.00 79.50 106 VAL A O 1
ATOM 788 N N . GLY A 1 107 ? 13.369 2.538 -4.025 1.00 87.62 107 GLY A N 1
ATOM 789 C CA . GLY A 1 107 ? 12.233 2.079 -3.224 1.00 87.62 107 GLY A CA 1
ATOM 790 C C . GLY A 1 107 ? 12.450 0.692 -2.611 1.00 87.62 107 GLY A C 1
ATOM 791 O O . GLY A 1 107 ? 13.535 0.117 -2.743 1.00 87.62 107 GLY A O 1
ATOM 792 N N . PRO A 1 108 ? 11.442 0.143 -1.916 1.00 91.19 108 PRO A N 1
ATOM 793 C CA . PRO A 1 108 ? 11.513 -1.179 -1.310 1.00 91.19 108 PRO A CA 1
ATOM 794 C C . PRO A 1 108 ? 11.652 -2.263 -2.378 1.00 91.19 108 PRO A C 1
ATOM 796 O O . PRO A 1 108 ? 11.042 -2.206 -3.448 1.00 91.19 108 PRO A O 1
ATOM 799 N N . CYS A 1 109 ? 12.445 -3.292 -2.089 1.00 91.19 109 CYS A N 1
ATOM 800 C CA . CYS A 1 109 ? 12.504 -4.449 -2.975 1.00 91.19 109 CYS A CA 1
ATOM 801 C C . CYS A 1 109 ? 11.228 -5.304 -2.849 1.00 91.19 109 CYS A C 1
ATOM 803 O O . CYS A 1 109 ? 10.446 -5.172 -1.906 1.00 91.19 109 CYS A O 1
ATOM 805 N N . ARG A 1 110 ? 11.016 -6.230 -3.794 1.00 90.62 110 ARG A N 1
ATOM 806 C CA . ARG A 1 110 ? 9.802 -7.064 -3.833 1.00 90.62 110 ARG A CA 1
ATOM 807 C C . ARG A 1 110 ? 9.549 -7.839 -2.534 1.00 90.62 110 ARG A C 1
ATOM 809 O O . ARG A 1 110 ? 8.398 -7.978 -2.136 1.00 90.62 110 ARG A O 1
ATOM 816 N N . SER A 1 111 ? 10.593 -8.336 -1.871 1.00 91.56 111 SER A N 1
ATOM 817 C CA . SER A 1 111 ? 10.433 -9.040 -0.594 1.00 91.56 111 SER A CA 1
ATOM 818 C C . SER A 1 111 ? 9.997 -8.109 0.536 1.00 91.56 111 SER A C 1
ATOM 820 O O . SER A 1 111 ? 9.182 -8.527 1.350 1.00 91.56 111 SER A O 1
ATOM 822 N N . GLN A 1 112 ? 10.457 -6.854 0.557 1.00 94.56 112 GLN A N 1
ATOM 823 C CA . GLN A 1 112 ? 9.988 -5.858 1.525 1.00 94.56 112 GLN A CA 1
ATOM 824 C C . GLN A 1 112 ? 8.511 -5.515 1.308 1.00 94.56 112 GLN A C 1
ATOM 826 O O . GLN A 1 112 ? 7.756 -5.469 2.271 1.00 94.56 112 GLN A O 1
ATOM 831 N N . LEU A 1 113 ? 8.075 -5.351 0.053 1.00 94.88 113 LEU A N 1
ATOM 832 C CA . LEU A 1 113 ? 6.660 -5.114 -0.269 1.00 94.88 113 LEU A CA 1
ATOM 833 C C . LEU A 1 113 ? 5.756 -6.260 0.214 1.00 94.88 113 LEU A C 1
ATOM 835 O O . LEU A 1 113 ? 4.707 -6.015 0.807 1.00 94.88 113 LEU A O 1
ATOM 839 N N . LEU A 1 114 ? 6.177 -7.511 -0.006 1.00 95.44 114 LEU A N 1
ATOM 840 C CA . LEU A 1 114 ? 5.444 -8.691 0.460 1.00 95.44 114 LEU A CA 1
ATOM 841 C C . LEU A 1 114 ? 5.435 -8.794 1.989 1.00 95.44 114 LEU A C 1
ATOM 843 O O . LEU A 1 114 ? 4.381 -9.056 2.565 1.00 95.44 114 LEU A O 1
ATOM 847 N N . ALA A 1 115 ? 6.578 -8.561 2.640 1.00 95.50 115 ALA A N 1
ATOM 848 C CA . ALA A 1 115 ? 6.681 -8.586 4.097 1.00 95.50 115 ALA A CA 1
ATOM 849 C C . ALA A 1 115 ? 5.765 -7.536 4.742 1.00 95.50 115 ALA A C 1
ATOM 851 O O . ALA A 1 115 ? 5.042 -7.845 5.687 1.00 95.50 115 ALA A O 1
ATOM 852 N N . GLU A 1 116 ? 5.723 -6.326 4.183 1.00 96.56 116 GLU A N 1
ATOM 853 C CA . GLU A 1 116 ? 4.844 -5.260 4.662 1.00 96.56 116 GLU A CA 1
ATOM 854 C C . GLU A 1 116 ? 3.362 -5.596 4.455 1.00 96.56 116 GLU A C 1
ATOM 856 O O . GLU A 1 116 ? 2.541 -5.389 5.350 1.00 96.56 116 GLU A O 1
ATOM 861 N N . CYS A 1 117 ? 3.011 -6.173 3.302 1.00 96.62 117 CYS A N 1
ATOM 862 C CA . CYS A 1 117 ? 1.650 -6.632 3.024 1.00 96.62 117 CYS A CA 1
ATOM 863 C C . CYS A 1 117 ? 1.195 -7.700 4.036 1.00 96.62 117 CYS A C 1
ATOM 865 O O . CYS A 1 117 ? 0.083 -7.631 4.561 1.00 96.62 117 CYS A O 1
ATOM 867 N N . GLN A 1 118 ? 2.068 -8.661 4.350 1.00 95.62 118 GLN A N 1
ATOM 868 C CA . GLN A 1 118 ? 1.811 -9.698 5.354 1.00 95.62 118 GLN A CA 1
ATOM 869 C C . GLN A 1 118 ? 1.704 -9.110 6.766 1.00 95.62 118 GLN A C 1
ATOM 871 O O . GLN A 1 118 ? 0.819 -9.498 7.529 1.00 95.62 118 GLN A O 1
ATOM 876 N N . ALA A 1 119 ? 2.561 -8.147 7.115 1.00 94.12 119 ALA A N 1
ATOM 877 C CA . ALA A 1 119 ? 2.492 -7.452 8.397 1.00 94.12 119 ALA A CA 1
ATOM 878 C C . ALA A 1 119 ? 1.159 -6.702 8.563 1.00 94.12 119 ALA A C 1
ATOM 880 O O . ALA A 1 119 ? 0.551 -6.756 9.636 1.00 94.12 119 ALA A O 1
ATOM 881 N N . ALA A 1 120 ? 0.669 -6.058 7.498 1.00 94.06 120 ALA A N 1
ATOM 882 C CA . ALA A 1 120 ? -0.636 -5.403 7.484 1.00 94.06 120 ALA A CA 1
ATOM 883 C C . ALA A 1 120 ? -1.778 -6.407 7.710 1.00 9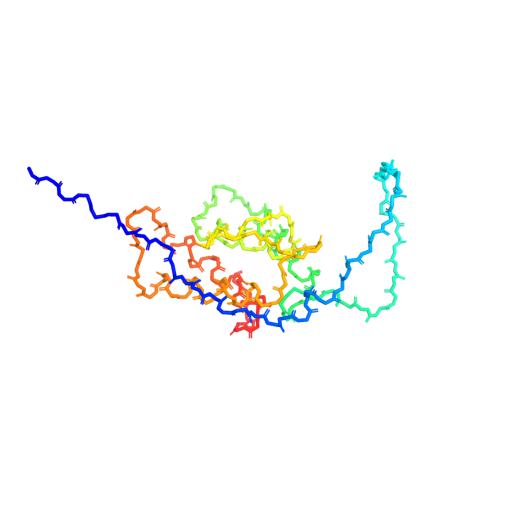4.06 120 ALA A C 1
ATOM 885 O O . ALA A 1 120 ? -2.634 -6.178 8.564 1.00 94.06 120 ALA A O 1
ATOM 886 N N . GLU A 1 121 ? -1.753 -7.555 7.027 1.00 93.94 121 GLU A N 1
ATOM 887 C CA . GLU A 1 121 ? -2.748 -8.620 7.203 1.00 93.94 121 GLU A CA 1
ATOM 888 C C . GLU A 1 121 ? -2.774 -9.162 8.642 1.00 93.94 121 GLU A C 1
ATOM 890 O O . GLU A 1 121 ? -3.841 -9.305 9.247 1.00 93.94 121 GLU A O 1
ATOM 895 N N . VAL A 1 122 ? -1.598 -9.426 9.224 1.00 92.81 122 VAL A N 1
ATOM 896 C CA . VAL A 1 122 ? -1.480 -9.878 10.619 1.00 92.81 122 VAL A CA 1
ATOM 897 C C . VAL A 1 122 ? -2.054 -8.831 11.569 1.00 92.81 122 VAL A C 1
ATOM 899 O O . VAL A 1 122 ? -2.822 -9.178 12.469 1.00 92.81 122 VAL A O 1
ATOM 902 N N . ARG A 1 123 ? -1.741 -7.549 11.356 1.00 90.12 123 ARG A N 1
ATOM 903 C CA . ARG A 1 123 ? -2.236 -6.454 12.199 1.00 90.12 123 ARG A CA 1
ATOM 904 C C . ARG A 1 123 ? -3.755 -6.294 12.115 1.00 90.12 123 ARG A C 1
ATOM 906 O O . ARG A 1 123 ? -4.385 -6.045 13.140 1.00 90.12 123 ARG A O 1
ATOM 913 N N . LEU A 1 124 ? -4.349 -6.497 10.939 1.00 91.62 124 LEU A N 1
ATOM 914 C CA . LEU A 1 124 ? -5.806 -6.520 10.770 1.00 91.62 124 LEU A CA 1
ATOM 915 C C . LEU A 1 124 ? -6.446 -7.710 11.501 1.00 91.62 124 LEU A C 1
ATOM 917 O O . LEU A 1 124 ? -7.491 -7.551 12.128 1.00 91.62 124 LEU A O 1
ATOM 921 N N . ARG A 1 125 ? -5.808 -8.887 11.476 1.00 89.00 125 ARG A N 1
ATOM 922 C CA . ARG A 1 125 ? -6.326 -10.109 12.116 1.00 89.00 125 ARG A CA 1
ATOM 923 C C . ARG A 1 125 ? -6.249 -10.082 13.641 1.00 89.00 125 ARG A C 1
ATOM 925 O O . ARG A 1 125 ? -7.162 -10.562 14.303 1.00 89.00 125 ARG A O 1
ATOM 932 N N . VAL A 1 126 ? -5.156 -9.556 14.192 1.00 83.81 126 VAL A N 1
ATOM 933 C CA . VAL A 1 126 ? -4.958 -9.433 15.649 1.00 83.81 126 VAL A CA 1
ATOM 934 C C . VAL A 1 126 ? -5.853 -8.334 16.242 1.00 83.81 126 VAL A C 1
ATOM 936 O O . VAL A 1 126 ? -6.124 -8.340 17.441 1.00 83.81 126 VAL A O 1
ATOM 939 N N . GLY A 1 127 ? -6.374 -7.440 15.395 1.00 68.31 127 GLY A N 1
ATOM 940 C CA . GLY A 1 127 ? -7.098 -6.246 15.809 1.00 68.31 127 GLY A CA 1
ATOM 941 C C . GLY A 1 127 ? -6.126 -5.131 16.191 1.00 68.31 127 GLY A C 1
ATOM 942 O O . GLY A 1 127 ? -5.029 -5.373 16.698 1.00 68.31 127 GLY A O 1
ATOM 943 N N . ALA A 1 128 ? -6.506 -3.882 15.917 1.00 62.62 128 ALA A N 1
ATOM 944 C CA . ALA A 1 128 ? -5.672 -2.743 16.268 1.00 62.62 128 ALA A CA 1
ATOM 945 C C . ALA A 1 128 ? -5.484 -2.639 17.785 1.00 62.62 128 ALA A C 1
ATOM 947 O O . ALA A 1 128 ? -6.445 -2.645 18.556 1.00 62.62 128 ALA A O 1
ATOM 948 N N . THR A 1 129 ? -4.236 -2.452 18.212 1.00 56.41 129 THR A N 1
ATOM 949 C CA . THR A 1 129 ? -3.956 -1.854 19.515 1.00 56.41 129 THR A CA 1
ATOM 950 C C . THR A 1 129 ? -4.601 -0.464 19.586 1.00 56.41 129 THR A C 1
ATOM 952 O O . THR A 1 129 ? -4.651 0.236 18.570 1.00 56.41 129 THR A O 1
ATOM 955 N N . PRO A 1 130 ? -5.079 -0.021 20.763 1.00 47.59 130 PRO A N 1
ATOM 956 C CA . PRO A 1 130 ? -5.605 1.330 20.929 1.00 47.59 130 PRO A CA 1
ATOM 957 C C . PRO A 1 130 ? -4.593 2.368 20.415 1.00 47.59 130 PRO A C 1
ATOM 959 O O . PRO A 1 130 ? -3.476 2.446 20.923 1.00 47.59 130 PRO A O 1
ATOM 962 N N . GLY A 1 131 ? -4.968 3.126 19.381 1.00 57.72 131 GLY A N 1
ATOM 963 C CA . GLY A 1 131 ? -4.113 4.130 18.730 1.00 57.72 131 GLY A CA 1
ATOM 964 C C . GLY A 1 131 ? -3.584 3.755 17.339 1.00 57.72 131 GLY A C 1
ATOM 965 O O . GLY A 1 131 ? -3.086 4.634 16.641 1.00 57.72 131 GLY A O 1
ATOM 966 N N . ALA A 1 132 ? -3.720 2.500 16.897 1.00 58.91 132 ALA A N 1
ATOM 967 C CA . ALA A 1 132 ? -3.545 2.137 15.493 1.00 58.91 132 ALA A CA 1
ATOM 968 C C . ALA A 1 132 ? -4.890 2.280 14.771 1.00 58.91 132 ALA A C 1
ATOM 970 O O . ALA A 1 132 ? -5.853 1.599 15.108 1.00 58.91 132 ALA A O 1
ATOM 971 N N . ASP A 1 133 ? -4.971 3.182 13.800 1.00 84.62 133 ASP A N 1
ATOM 972 C CA . ASP A 1 133 ? -6.188 3.356 13.015 1.00 84.62 133 ASP A CA 1
ATOM 973 C C . ASP A 1 133 ? -6.356 2.149 12.072 1.00 84.62 133 ASP A C 1
ATOM 975 O O . ASP A 1 133 ? -5.563 1.962 11.145 1.00 84.62 133 ASP A O 1
ATOM 979 N N . VAL A 1 134 ? -7.331 1.274 12.359 1.00 90.62 134 VAL A N 1
ATOM 980 C CA . VAL A 1 134 ? -7.617 0.058 11.569 1.00 90.62 134 VAL A CA 1
ATOM 981 C C . VAL A 1 134 ? -7.820 0.411 10.102 1.00 90.62 134 VAL A C 1
ATOM 983 O O . VAL A 1 134 ? -7.311 -0.300 9.237 1.00 90.62 134 VAL A O 1
ATOM 986 N N . ASP A 1 135 ? -8.494 1.527 9.824 1.00 92.62 135 ASP A N 1
ATOM 987 C CA . ASP A 1 135 ? -8.783 1.964 8.461 1.00 92.62 135 ASP A CA 1
ATOM 988 C C . ASP A 1 135 ? -7.499 2.367 7.734 1.00 92.62 135 ASP A C 1
ATOM 990 O O . ASP A 1 135 ? -7.328 2.049 6.558 1.00 92.62 135 ASP A O 1
ATOM 994 N N . LEU A 1 136 ? -6.544 2.984 8.438 1.00 93.19 136 LEU A N 1
ATOM 995 C CA . LEU A 1 136 ? -5.226 3.297 7.880 1.00 93.19 136 LEU A CA 1
ATOM 996 C C . LEU A 1 136 ? -4.458 2.026 7.506 1.00 93.19 136 LEU A C 1
ATOM 998 O O . LEU A 1 136 ? -3.895 1.947 6.412 1.00 93.19 136 LEU A O 1
ATOM 1002 N N . VAL A 1 137 ? -4.457 1.014 8.377 1.00 94.75 137 VAL A N 1
ATOM 1003 C CA . VAL A 1 137 ? -3.808 -0.278 8.087 1.00 94.75 137 VAL A CA 1
ATOM 1004 C C . VAL A 1 137 ? -4.521 -0.999 6.941 1.00 94.75 137 VAL A C 1
ATOM 1006 O O . VAL A 1 137 ? -3.859 -1.572 6.077 1.00 94.75 137 VAL A O 1
ATOM 1009 N N . LEU A 1 138 ? -5.852 -0.927 6.889 1.00 94.94 138 LEU A N 1
ATOM 1010 C CA . LEU A 1 138 ? -6.657 -1.510 5.819 1.00 94.94 138 LEU A CA 1
ATOM 1011 C C . LEU A 1 138 ? -6.353 -0.859 4.465 1.00 94.94 138 LEU A C 1
ATOM 1013 O O . LEU A 1 138 ? -6.174 -1.564 3.474 1.00 94.94 138 LEU A O 1
ATOM 1017 N N . GLY A 1 139 ? -6.224 0.469 4.428 1.00 96.12 139 GLY A N 1
ATOM 1018 C CA . GLY A 1 139 ? -5.806 1.199 3.232 1.00 96.12 139 GLY A CA 1
ATOM 1019 C C . GLY A 1 139 ? -4.402 0.810 2.778 1.00 96.12 139 GLY A C 1
ATOM 1020 O O . GLY A 1 139 ? -4.183 0.540 1.599 1.00 96.12 139 GLY A O 1
ATOM 1021 N N . ALA A 1 140 ? -3.451 0.708 3.710 1.00 96.56 140 ALA A N 1
ATOM 1022 C CA . ALA A 1 140 ? -2.097 0.269 3.381 1.00 96.56 140 ALA A CA 1
ATOM 1023 C C . ALA A 1 140 ? -2.075 -1.167 2.823 1.00 96.56 140 ALA A C 1
ATOM 1025 O O . ALA A 1 140 ? -1.420 -1.421 1.811 1.00 96.56 140 ALA A O 1
ATOM 1026 N N . TYR A 1 141 ? -2.833 -2.082 3.437 1.00 96.69 141 TYR A N 1
ATOM 1027 C CA . TYR A 1 141 ? -2.994 -3.454 2.955 1.00 96.69 141 TYR A CA 1
ATOM 1028 C C . TYR A 1 141 ? -3.583 -3.490 1.542 1.00 96.69 141 TYR A C 1
ATOM 1030 O O . TYR A 1 141 ? -3.001 -4.131 0.674 1.00 96.69 141 TYR A O 1
ATOM 1038 N N . ALA A 1 142 ? -4.680 -2.772 1.282 1.00 97.31 142 ALA A N 1
ATOM 1039 C CA . ALA A 1 142 ? -5.347 -2.778 -0.021 1.00 97.31 142 ALA A CA 1
ATOM 1040 C C . ALA A 1 142 ? -4.413 -2.324 -1.159 1.00 97.31 142 ALA A C 1
ATOM 1042 O O . ALA A 1 142 ? -4.324 -2.992 -2.192 1.00 97.31 142 ALA A O 1
ATOM 1043 N N . ALA A 1 143 ? -3.659 -1.237 -0.952 1.00 97.31 143 ALA A N 1
ATOM 1044 C CA . ALA A 1 143 ? -2.663 -0.773 -1.921 1.00 97.31 143 ALA A CA 1
ATOM 1045 C C . ALA A 1 143 ? -1.549 -1.807 -2.145 1.00 97.31 143 ALA A C 1
ATOM 1047 O O . ALA A 1 143 ? -1.224 -2.127 -3.290 1.00 97.31 143 ALA A O 1
ATOM 1048 N N . LEU A 1 144 ? -0.959 -2.343 -1.071 1.00 96.88 144 LEU A N 1
ATOM 1049 C CA . LEU A 1 144 ? 0.149 -3.299 -1.178 1.00 96.88 144 LEU A CA 1
ATOM 1050 C C . LEU A 1 144 ? -0.293 -4.636 -1.775 1.00 96.88 144 LEU A C 1
ATOM 1052 O O . LEU A 1 144 ? 0.447 -5.218 -2.563 1.00 96.88 144 LEU A O 1
ATOM 1056 N N . ALA A 1 145 ? -1.498 -5.103 -1.461 1.00 96.38 145 ALA A N 1
ATOM 1057 C CA . ALA A 1 145 ? -2.073 -6.310 -2.033 1.00 96.38 145 ALA A CA 1
ATOM 1058 C C . ALA A 1 145 ? -2.275 -6.165 -3.550 1.00 96.38 145 ALA A C 1
ATOM 1060 O O . ALA A 1 145 ? -1.928 -7.078 -4.299 1.00 96.38 145 ALA A O 1
ATOM 1061 N N . TRP A 1 146 ? -2.734 -5.006 -4.028 1.00 97.12 146 TRP A N 1
ATOM 1062 C CA . TRP A 1 146 ? -2.823 -4.725 -5.465 1.00 97.12 146 TRP A CA 1
ATOM 1063 C C . TRP A 1 146 ? -1.439 -4.633 -6.142 1.00 97.12 146 TRP A C 1
ATOM 1065 O O . TRP A 1 146 ? -1.207 -5.277 -7.171 1.00 97.12 146 TRP A O 1
ATOM 1075 N N . VAL A 1 147 ? -0.482 -3.922 -5.530 1.00 95.38 147 VAL A N 1
ATOM 1076 C CA . VAL A 1 147 ? 0.917 -3.808 -6.007 1.00 95.38 147 VAL A CA 1
ATOM 1077 C C . VAL A 1 147 ? 1.613 -5.173 -6.079 1.00 95.38 147 VAL A C 1
ATOM 1079 O O . VAL A 1 147 ? 2.363 -5.456 -7.018 1.00 95.38 147 VAL A O 1
ATOM 1082 N N . CYS A 1 148 ? 1.360 -6.045 -5.104 1.00 94.50 148 CYS A N 1
ATOM 1083 C CA . CYS A 1 148 ? 1.895 -7.405 -5.044 1.00 94.50 148 CYS A CA 1
ATOM 1084 C C . CYS A 1 148 ? 1.124 -8.409 -5.919 1.00 94.50 148 CYS A C 1
ATOM 1086 O O . CYS A 1 148 ? 1.596 -9.536 -6.082 1.00 94.50 148 CYS A O 1
ATOM 1088 N N . GLY A 1 149 ? -0.014 -8.014 -6.504 1.00 92.94 149 GLY A N 1
ATOM 1089 C CA . GLY A 1 149 ? -0.839 -8.862 -7.371 1.00 92.94 149 GLY A CA 1
ATOM 1090 C C . GLY A 1 149 ? -1.721 -9.866 -6.633 1.00 92.94 149 GLY A C 1
ATOM 1091 O O . GLY A 1 149 ? -2.132 -10.861 -7.216 1.00 92.94 149 GLY A O 1
ATOM 1092 N N . HIS A 1 150 ? -1.991 -9.644 -5.348 1.00 90.81 150 HIS A N 1
ATOM 1093 C CA . HIS A 1 150 ? -3.016 -10.383 -4.607 1.00 90.81 150 HIS A CA 1
ATOM 1094 C C . HIS A 1 150 ? -4.431 -9.940 -4.997 1.00 90.81 150 HIS A C 1
ATOM 1096 O O . HIS A 1 150 ? -5.372 -10.724 -4.888 1.00 90.81 150 HIS A O 1
ATOM 1102 N N . HIS A 1 151 ? -4.568 -8.702 -5.477 1.00 89.25 151 HIS A N 1
ATOM 1103 C CA . HIS A 1 151 ? -5.799 -8.171 -6.049 1.00 89.25 151 HIS A CA 1
ATOM 1104 C C . HIS A 1 151 ? -5.551 -7.641 -7.462 1.00 89.25 151 HIS A C 1
ATOM 1106 O O . HIS A 1 151 ? -4.542 -6.979 -7.732 1.00 89.25 151 HIS A O 1
ATOM 1112 N N . ASP A 1 152 ? -6.488 -7.941 -8.358 1.00 85.44 152 ASP A N 1
ATOM 1113 C CA . ASP A 1 152 ? -6.486 -7.417 -9.723 1.00 85.44 152 ASP A CA 1
ATOM 1114 C C . ASP A 1 152 ? -7.130 -6.036 -9.804 1.00 85.44 152 ASP A C 1
ATOM 1116 O O . ASP A 1 152 ? -6.660 -5.172 -10.544 1.00 85.44 152 ASP A O 1
ATOM 1120 N N . GLU A 1 153 ? -8.168 -5.813 -8.999 1.00 88.50 153 GLU A N 1
ATOM 1121 C CA . GLU A 1 153 ? -8.866 -4.537 -8.924 1.00 88.50 153 GLU A CA 1
ATOM 1122 C C . GLU A 1 153 ? -8.101 -3.544 -8.051 1.00 88.50 153 GLU A C 1
ATOM 1124 O O . GLU A 1 153 ? -7.612 -3.869 -6.964 1.00 88.50 153 GLU A O 1
ATOM 1129 N N . ARG A 1 154 ? -8.004 -2.312 -8.552 1.00 89.19 154 ARG A N 1
ATOM 1130 C CA . ARG A 1 154 ? -7.400 -1.197 -7.832 1.00 89.19 154 ARG A CA 1
ATOM 1131 C C . ARG A 1 154 ? -8.421 -0.613 -6.837 1.00 89.19 154 ARG A C 1
ATOM 1133 O O . ARG A 1 154 ? -9.555 -0.371 -7.256 1.00 89.19 154 ARG A O 1
ATOM 1140 N N . PRO A 1 155 ? -8.029 -0.367 -5.574 1.00 84.94 155 PRO A N 1
ATOM 1141 C CA . PRO A 1 155 ? -8.892 0.226 -4.547 1.00 84.94 155 PRO A CA 1
ATOM 1142 C C . PRO A 1 155 ? -9.183 1.723 -4.753 1.00 84.94 155 PRO A C 1
ATOM 1144 O O . PRO A 1 155 ? -8.415 2.407 -5.472 1.00 84.94 155 PRO A O 1
#

Radius of gyration: 18.42 Å; chains: 1; bounding box: 48×35×67 Å